Protein AF-A0A561TWU9-F1 (afdb_monomer)

Secondary structure (DSSP, 8-state):
-EEEEEEES-EEEEEEEEETTEEEEEEEEES-S-TT---EEEEEEEEEEEEEEEEEEEESS-EEEE-GGG---PBPTTSSBPSSTT---S---EEE-SEEEEEEEEEEEEEEE--S--B-S--EEEEEES--PPPPPPPP-S-TT--

pLDDT: mean 75.89, std 12.09, range [38.91, 96.06]

Organism: NCBI:txid281105

Foldseek 3Di:
DWDQKDFAAKDWDWDWDDDPNFIKIKIKIFHDLALADRFKIFGGKDFAFPDKDFDKDADDDKDWQQFQQRAFLDAPPVRGGDGSPVVDPTRDTDIHGVDIDTPQMDTDTPDIDRPDDTGTPDIDIDMGTDDDDDDGRDNRPHDPPDD

Mean predicted aligned error: 10.24 Å

Sequence (147 aa):
MGFANGLLNGLCLAQQQQFLGATYTLMITLGDGNPGTWEITTQNTVLDLRTATGVLDMDGLVDLNINGPDVTTITGANGVPVPNPLLSPENRFGIQAGYAKFDQVTATVDDLQVPGLLTTPGLTISVHPGTVSCPPPPAPTGTPGTP

InterPro domains:
  IPR046198 Protein of unknown function DUF6230 [PF19741] (1-134)

Radius of gyration: 17.41 Å; Cα contacts (8 Å, |Δi|>4): 318; chains: 1; bounding box: 41×36×50 Å

Structure (mmCIF, N/CA/C/O backbone):
data_AF-A0A561TWU9-F1
#
_entry.id   AF-A0A561TWU9-F1
#
loop_
_atom_site.group_PDB
_atom_site.id
_atom_site.type_symbol
_atom_site.label_atom_id
_atom_site.lab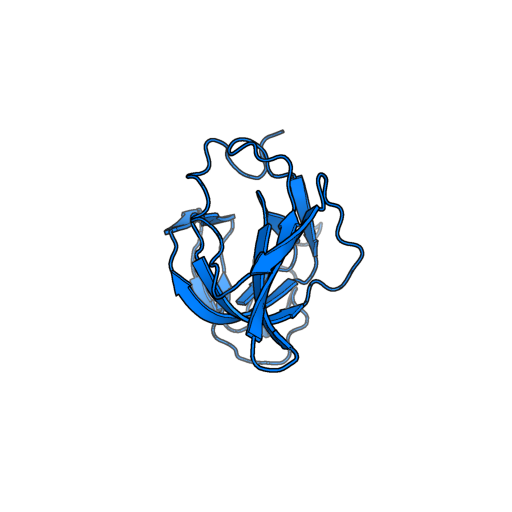el_alt_id
_atom_site.label_comp_id
_atom_site.label_asym_id
_atom_site.label_ent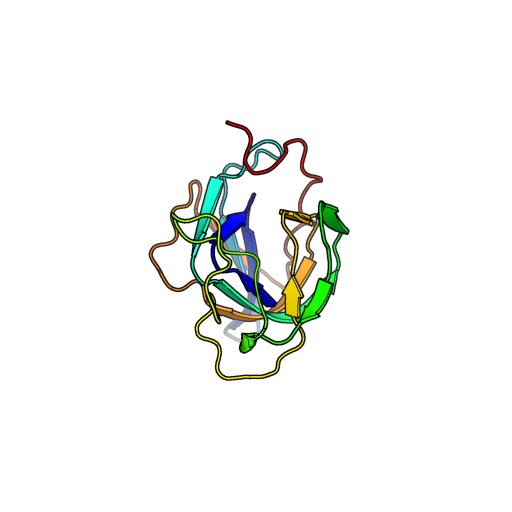ity_id
_atom_site.label_seq_id
_atom_site.pdbx_PDB_ins_code
_atom_site.Cartn_x
_atom_site.Cartn_y
_atom_site.Cartn_z
_atom_site.occupancy
_atom_site.B_iso_or_equiv
_atom_site.auth_seq_id
_atom_site.auth_comp_id
_atom_site.auth_asym_id
_atom_site.auth_atom_id
_atom_site.pdbx_PDB_model_num
ATOM 1 N N . MET A 1 1 ? 1.804 -10.076 -4.798 1.00 62.59 1 MET A N 1
ATOM 2 C CA . MET A 1 1 ? 2.551 -9.188 -5.718 1.00 62.59 1 MET A CA 1
ATOM 3 C C . MET A 1 1 ? 3.934 -8.932 -5.143 1.00 62.59 1 MET A C 1
ATOM 5 O O . MET A 1 1 ? 4.031 -8.778 -3.934 1.00 62.59 1 MET A O 1
ATOM 9 N N . GLY A 1 2 ? 4.985 -8.932 -5.965 1.00 61.25 2 GLY A N 1
ATOM 10 C CA . GLY A 1 2 ? 6.367 -8.744 -5.508 1.00 61.25 2 GLY A CA 1
ATOM 11 C C . GLY A 1 2 ? 7.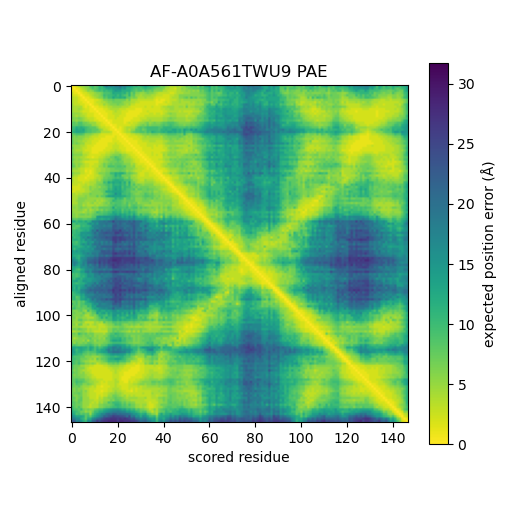079 -7.631 -6.276 1.00 61.25 2 GLY A C 1
ATOM 12 O O . GLY A 1 2 ? 6.869 -7.507 -7.480 1.00 61.25 2 GLY A O 1
ATOM 13 N N . PHE A 1 3 ? 7.914 -6.846 -5.593 1.00 68.94 3 PHE A N 1
ATOM 14 C CA . PHE A 1 3 ? 8.650 -5.711 -6.155 1.00 68.94 3 PHE A CA 1
ATOM 15 C C . PHE A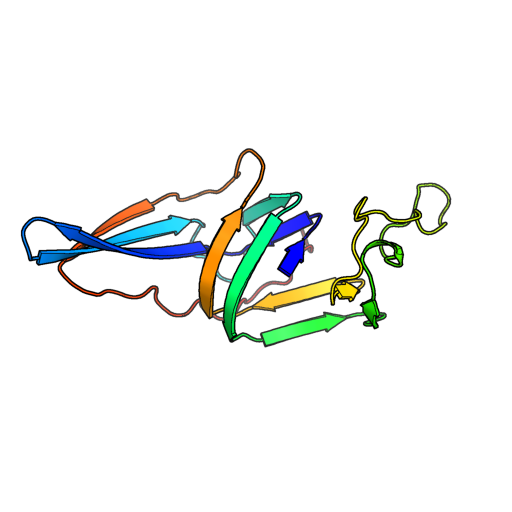 1 3 ? 10.127 -5.778 -5.750 1.00 68.94 3 PHE A C 1
ATOM 17 O O . PHE A 1 3 ? 10.442 -5.838 -4.562 1.00 68.94 3 PHE A O 1
ATOM 24 N N . ALA A 1 4 ? 11.040 -5.747 -6.726 1.00 65.19 4 ALA A N 1
ATOM 25 C CA . ALA A 1 4 ? 12.483 -5.759 -6.459 1.00 65.19 4 ALA A CA 1
ATOM 26 C C . ALA A 1 4 ? 12.958 -4.441 -5.820 1.00 65.19 4 ALA A C 1
ATOM 28 O O . ALA A 1 4 ? 13.666 -4.462 -4.817 1.00 65.19 4 ALA A O 1
ATOM 29 N N . ASN A 1 5 ? 12.502 -3.307 -6.358 1.00 70.06 5 ASN A N 1
ATOM 30 C CA . ASN A 1 5 ? 12.641 -1.974 -5.772 1.00 70.06 5 ASN A CA 1
ATOM 31 C C . ASN A 1 5 ? 11.268 -1.299 -5.809 1.00 70.06 5 ASN A C 1
ATOM 33 O O . ASN A 1 5 ? 10.594 -1.359 -6.837 1.00 70.06 5 ASN A O 1
ATOM 37 N N . GLY A 1 6 ? 10.860 -0.668 -4.713 1.00 72.44 6 GLY A N 1
ATOM 38 C CA . GLY A 1 6 ? 9.577 0.022 -4.620 1.00 72.44 6 GLY A CA 1
ATOM 39 C C . GLY A 1 6 ? 9.720 1.372 -3.938 1.00 72.44 6 GLY A C 1
ATOM 40 O O . GLY A 1 6 ? 10.397 1.482 -2.917 1.00 72.44 6 GLY A O 1
ATOM 41 N N . LEU A 1 7 ? 9.054 2.379 -4.495 1.00 79.19 7 LEU A N 1
ATOM 42 C CA . LEU A 1 7 ? 8.800 3.654 -3.837 1.00 79.19 7 LEU A CA 1
ATOM 43 C C . LEU A 1 7 ? 7.320 3.698 -3.456 1.00 79.19 7 LEU A C 1
ATOM 45 O O . LEU A 1 7 ? 6.469 3.380 -4.285 1.00 79.19 7 LEU A O 1
ATOM 49 N N . LEU A 1 8 ? 7.015 4.083 -2.220 1.00 79.00 8 LEU A N 1
ATOM 50 C CA . LEU A 1 8 ? 5.648 4.283 -1.741 1.00 79.00 8 LEU A CA 1
ATOM 51 C C . LEU A 1 8 ? 5.497 5.732 -1.269 1.00 79.00 8 LEU A C 1
ATOM 53 O O . LEU A 1 8 ? 6.425 6.294 -0.682 1.00 79.00 8 LEU A O 1
ATOM 57 N N . ASN A 1 9 ? 4.324 6.306 -1.523 1.00 84.75 9 ASN A N 1
ATOM 58 C CA . ASN A 1 9 ? 3.878 7.556 -0.921 1.00 84.75 9 ASN A CA 1
ATOM 59 C C . ASN A 1 9 ? 2.811 7.215 0.114 1.00 84.75 9 ASN A C 1
ATOM 61 O O . ASN A 1 9 ? 1.687 6.842 -0.237 1.00 84.75 9 ASN A O 1
ATOM 65 N N . GLY A 1 10 ? 3.201 7.306 1.378 1.00 86.25 10 GLY A N 1
ATOM 66 C CA . GLY A 1 10 ? 2.373 6.918 2.498 1.00 86.25 10 GLY A CA 1
ATOM 67 C C . GLY A 1 10 ? 2.091 5.414 2.605 1.00 86.25 10 GLY A C 1
ATOM 68 O O . GLY A 1 10 ? 2.067 4.647 1.642 1.00 86.25 10 GLY A O 1
ATOM 69 N N . LEU A 1 11 ? 1.833 4.977 3.833 1.00 86.81 11 LEU A N 1
ATOM 70 C CA . LEU A 1 11 ? 1.243 3.673 4.125 1.00 86.81 11 LEU A CA 1
ATOM 71 C C . LEU A 1 11 ? 0.285 3.844 5.296 1.00 86.81 11 LEU A C 1
ATOM 73 O O . LEU A 1 11 ? 0.653 4.446 6.299 1.00 86.81 11 LEU A O 1
ATOM 77 N N . CYS A 1 12 ? -0.914 3.278 5.200 1.00 89.94 12 CYS A N 1
ATOM 78 C CA . CYS A 1 12 ? -1.799 3.119 6.345 1.00 89.94 12 CYS A CA 1
ATOM 79 C C . CYS A 1 12 ? -2.150 1.643 6.509 1.00 89.94 12 CYS A C 1
ATOM 81 O O . CYS A 1 12 ? -2.652 1.006 5.584 1.00 89.94 12 CYS A O 1
ATOM 83 N N . LEU A 1 13 ? -1.902 1.115 7.703 1.00 89.44 13 LEU A N 1
ATOM 84 C CA . LEU A 1 13 ? -2.301 -0.216 8.128 1.00 89.44 13 LEU A CA 1
ATOM 85 C C . LEU A 1 13 ? -3.294 -0.076 9.282 1.00 89.44 13 LEU A C 1
ATOM 87 O O . LEU A 1 13 ? -2.976 0.541 10.295 1.00 89.44 13 LEU A O 1
ATOM 91 N N . ALA A 1 14 ? -4.469 -0.688 9.153 1.00 92.69 14 ALA A N 1
ATOM 92 C CA . ALA A 1 14 ? -5.449 -0.791 10.228 1.00 92.69 14 ALA A CA 1
ATOM 93 C C . ALA A 1 14 ? -5.657 -2.265 10.590 1.00 92.69 14 ALA A C 1
ATOM 95 O O . ALA A 1 14 ? -6.130 -3.050 9.769 1.00 92.69 14 ALA A O 1
ATOM 96 N N . GLN A 1 15 ? -5.322 -2.637 11.824 1.00 91.06 15 GLN A N 1
ATOM 97 C CA . GLN A 1 15 ? -5.495 -3.985 12.352 1.00 91.06 15 GLN A CA 1
ATOM 98 C C . GLN A 1 15 ? -6.473 -3.974 13.522 1.00 91.06 15 GLN A C 1
ATOM 100 O O . GLN A 1 15 ? -6.246 -3.336 14.549 1.00 91.06 15 GLN A O 1
ATOM 105 N N . GLN A 1 16 ? -7.559 -4.725 13.380 1.00 93.06 16 GLN A N 1
ATOM 106 C CA . GLN A 1 16 ? -8.546 -4.890 14.440 1.00 93.06 16 GLN A CA 1
ATOM 107 C C . GLN A 1 16 ? -8.079 -5.953 15.429 1.00 93.06 16 GLN A C 1
ATOM 109 O O . GLN A 1 16 ? -7.640 -7.033 15.032 1.00 93.06 16 GLN A O 1
ATOM 114 N N . GLN A 1 17 ? -8.205 -5.657 16.718 1.00 90.62 17 GLN A N 1
ATOM 115 C CA . GLN A 1 17 ? -7.951 -6.588 17.806 1.00 90.62 17 GLN A CA 1
ATOM 116 C C . GLN A 1 17 ? -9.074 -6.530 18.835 1.00 90.62 17 GLN A C 1
ATOM 118 O O . GLN A 1 17 ? -9.631 -5.471 19.122 1.00 90.62 17 GLN A O 1
ATOM 123 N N . GLN A 1 18 ? -9.404 -7.684 19.406 1.00 92.12 18 GLN A N 1
ATOM 124 C CA . GLN A 1 18 ? -10.390 -7.783 20.470 1.00 92.12 18 GLN A CA 1
ATOM 125 C C . GLN A 1 18 ? -9.676 -7.916 21.813 1.00 92.12 18 GLN A C 1
ATOM 127 O O . GLN A 1 18 ? -8.863 -8.818 22.008 1.00 92.12 18 GLN A O 1
ATOM 132 N N . PHE A 1 19 ? -10.000 -7.031 22.751 1.00 88.25 19 PHE A N 1
ATOM 133 C CA . PHE A 1 19 ? -9.451 -7.041 24.100 1.00 88.25 19 PHE A CA 1
ATOM 134 C C . PHE A 1 19 ? -10.580 -6.875 25.116 1.00 88.25 19 PHE A C 1
ATOM 136 O O . PHE A 1 19 ? -11.363 -5.930 25.036 1.00 88.25 19 PHE A O 1
ATOM 143 N N . LEU A 1 20 ? -10.685 -7.820 26.059 1.00 90.50 20 LEU A N 1
ATOM 144 C CA . LEU A 1 20 ? -11.721 -7.839 27.106 1.00 90.50 20 LEU A CA 1
ATOM 145 C C . LEU A 1 20 ? -13.158 -7.648 26.572 1.00 90.50 20 LEU A C 1
ATOM 147 O O . LEU A 1 20 ? -13.982 -6.980 27.188 1.00 90.50 20 LEU A O 1
ATOM 151 N N . GLY A 1 21 ? -13.462 -8.229 25.408 1.00 92.12 21 GLY A N 1
ATOM 152 C CA . GLY A 1 21 ? -14.788 -8.154 24.782 1.00 92.12 21 GLY A CA 1
ATOM 153 C C . GLY A 1 21 ? -15.066 -6.871 23.990 1.00 92.12 21 GLY A C 1
ATOM 154 O O . GLY A 1 21 ? -16.061 -6.829 23.272 1.00 92.12 21 GLY A O 1
ATOM 155 N N . ALA A 1 22 ? -14.185 -5.870 24.044 1.00 94.25 22 ALA A N 1
ATOM 156 C CA . ALA A 1 22 ? -14.256 -4.674 23.212 1.00 94.25 22 ALA A CA 1
ATOM 157 C C . ALA A 1 22 ? -13.321 -4.788 21.998 1.00 94.25 22 ALA A C 1
ATOM 159 O O . ALA A 1 22 ? -12.218 -5.332 22.088 1.00 94.25 22 ALA A O 1
ATOM 160 N N . THR A 1 23 ? -13.764 -4.272 20.852 1.00 96.06 23 THR A N 1
ATOM 161 C CA . THR A 1 23 ? -12.939 -4.175 19.642 1.00 96.06 23 THR A CA 1
ATOM 162 C C . THR A 1 23 ? -12.153 -2.872 19.661 1.00 96.06 23 THR A C 1
ATOM 164 O O . THR A 1 23 ? -12.711 -1.814 19.951 1.00 96.06 23 THR A O 1
ATOM 167 N N . TYR A 1 24 ? -10.877 -2.949 19.308 1.00 94.69 24 TYR A N 1
ATOM 168 C CA . TYR A 1 24 ? -9.992 -1.815 19.086 1.00 94.69 24 TYR A CA 1
ATOM 169 C C . TYR A 1 24 ? -9.322 -1.957 17.727 1.00 94.69 24 TYR A C 1
ATOM 171 O O . TYR A 1 24 ? -9.097 -3.063 17.244 1.00 94.69 24 TYR A O 1
ATOM 179 N N . THR A 1 25 ? -8.962 -0.834 17.126 1.00 95.75 25 THR A N 1
ATOM 180 C CA . THR A 1 25 ? -8.175 -0.796 15.899 1.00 95.75 25 THR A CA 1
ATOM 181 C C . THR A 1 25 ? -6.815 -0.188 16.208 1.00 95.75 25 THR A C 1
ATOM 183 O O . THR A 1 25 ? -6.731 0.968 16.620 1.00 95.75 25 THR A O 1
ATOM 186 N N . LEU A 1 26 ? -5.754 -0.962 15.995 1.00 93.25 26 LEU A N 1
ATOM 187 C CA . LEU A 1 26 ? -4.390 -0.459 15.907 1.00 93.25 26 LEU A CA 1
ATOM 188 C C . LEU A 1 26 ? -4.191 0.109 14.504 1.00 93.25 26 LEU A C 1
ATOM 190 O O . LEU A 1 26 ? -4.324 -0.618 13.521 1.00 93.25 26 LEU A O 1
ATOM 194 N N . MET A 1 27 ? -3.875 1.393 14.411 1.00 93.31 27 MET A N 1
ATOM 195 C CA . MET A 1 27 ? -3.600 2.059 13.148 1.00 93.31 27 MET A CA 1
ATOM 196 C C . MET A 1 27 ? -2.149 2.529 13.113 1.00 93.31 27 MET A C 1
ATOM 198 O O . MET A 1 27 ? -1.707 3.293 13.975 1.00 93.31 27 MET A O 1
ATOM 202 N N . ILE A 1 28 ? -1.418 2.060 12.107 1.00 90.38 28 ILE A N 1
ATOM 203 C CA . ILE A 1 28 ? -0.040 2.444 11.816 1.00 90.38 28 ILE A CA 1
ATOM 204 C C . ILE A 1 28 ? -0.064 3.265 10.535 1.00 90.38 28 ILE A C 1
ATOM 206 O O . ILE A 1 28 ? -0.613 2.828 9.527 1.00 90.38 28 ILE A O 1
ATOM 210 N N . THR A 1 29 ? 0.537 4.445 10.578 1.00 91.44 29 THR A N 1
ATOM 211 C CA . THR A 1 29 ? 0.689 5.315 9.411 1.00 91.44 29 THR A CA 1
ATOM 212 C C . THR A 1 29 ? 2.151 5.673 9.219 1.00 91.44 29 THR A C 1
ATOM 214 O O . THR A 1 29 ? 2.868 5.902 10.193 1.00 91.44 29 THR A O 1
ATOM 217 N N . LEU A 1 30 ? 2.586 5.672 7.967 1.00 89.25 30 LE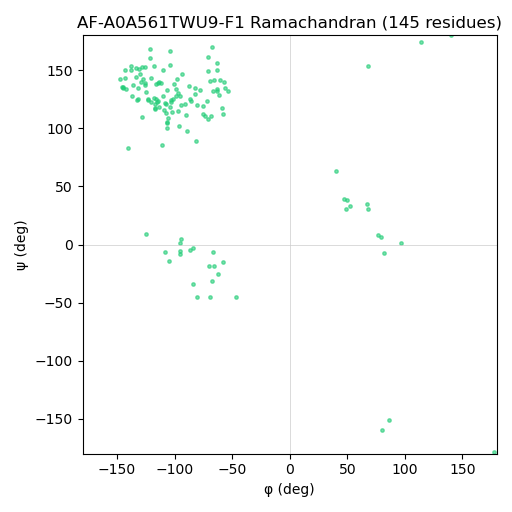U A N 1
ATOM 218 C CA . LEU A 1 30 ? 3.919 6.046 7.516 1.00 89.25 30 LEU A CA 1
ATOM 219 C C . LEU A 1 30 ? 3.787 7.120 6.439 1.00 89.25 30 LEU A C 1
ATOM 221 O O . LEU A 1 30 ? 2.790 7.117 5.715 1.00 89.25 30 LEU A O 1
ATOM 225 N N . GLY A 1 31 ? 4.805 7.966 6.302 1.00 87.38 31 GLY A N 1
ATOM 226 C CA . GLY A 1 31 ? 4.889 8.981 5.254 1.00 87.38 31 GLY A CA 1
ATOM 227 C C . GLY A 1 31 ? 4.842 10.413 5.778 1.00 87.38 31 GLY A C 1
ATOM 228 O O . GLY A 1 31 ? 4.674 10.661 6.973 1.00 87.38 31 GLY A O 1
ATOM 229 N N . ASP A 1 32 ? 5.029 11.370 4.874 1.00 87.56 32 ASP A N 1
ATOM 230 C CA . ASP A 1 32 ? 5.041 12.810 5.178 1.00 87.56 32 ASP A CA 1
ATOM 231 C C . ASP A 1 32 ? 3.674 13.497 4.953 1.00 87.56 32 ASP A C 1
ATOM 233 O O . ASP A 1 32 ? 3.499 14.668 5.299 1.00 87.56 32 ASP A O 1
ATOM 237 N N . GLY A 1 33 ? 2.695 12.764 4.408 1.00 86.19 33 GLY A N 1
ATOM 238 C CA . GLY A 1 33 ? 1.348 13.252 4.106 1.00 86.19 33 GLY A CA 1
ATOM 239 C C . GLY A 1 33 ? 1.256 14.134 2.855 1.00 86.19 33 GLY A C 1
ATOM 240 O O . GLY A 1 33 ? 0.200 14.722 2.610 1.00 86.19 33 GLY A O 1
ATOM 241 N N . ASN A 1 34 ? 2.327 14.247 2.068 1.00 86.94 34 ASN A N 1
ATOM 242 C CA . ASN A 1 34 ? 2.362 15.037 0.847 1.00 86.94 34 ASN A CA 1
ATOM 243 C C . ASN A 1 34 ? 2.120 14.139 -0.388 1.00 86.94 34 ASN A C 1
ATOM 245 O O . ASN A 1 34 ? 2.964 13.322 -0.737 1.00 86.94 34 ASN A O 1
ATOM 249 N N . PRO A 1 35 ? 1.016 14.310 -1.141 1.00 84.75 35 PRO A N 1
ATOM 250 C CA . PRO A 1 35 ? 0.724 13.479 -2.318 1.00 84.75 35 PRO A CA 1
ATOM 251 C C . PRO A 1 35 ? 1.705 13.677 -3.494 1.00 84.75 35 PRO A C 1
ATOM 253 O O . PRO A 1 35 ? 1.607 12.978 -4.504 1.00 84.75 35 PRO A O 1
ATOM 256 N N . GLY A 1 36 ? 2.623 14.646 -3.401 1.00 84.75 36 GLY A N 1
ATOM 257 C CA . GLY A 1 36 ? 3.634 14.934 -4.419 1.00 84.75 36 GLY A CA 1
ATOM 258 C C . GLY A 1 36 ? 4.997 14.274 -4.189 1.00 84.75 36 GLY A C 1
ATOM 259 O O . GLY A 1 36 ? 5.851 14.370 -5.068 1.00 84.75 36 GLY A O 1
ATOM 260 N N . THR A 1 37 ? 5.228 13.638 -3.039 1.00 84.75 37 THR A N 1
ATOM 261 C CA . THR A 1 37 ? 6.507 12.998 -2.680 1.00 84.75 37 THR A CA 1
ATOM 262 C C . THR A 1 37 ? 6.430 11.474 -2.806 1.00 84.75 37 THR A C 1
ATOM 264 O O . THR A 1 37 ? 5.367 10.910 -3.038 1.00 84.75 37 THR A O 1
ATOM 267 N N . TRP A 1 38 ? 7.584 10.807 -2.782 1.00 83.00 38 TRP A N 1
ATOM 268 C CA . TRP A 1 38 ? 7.708 9.346 -2.823 1.00 83.00 38 TRP A CA 1
ATOM 269 C C . TRP A 1 38 ? 8.828 8.946 -1.865 1.00 83.00 38 TRP A C 1
ATOM 271 O O . TRP A 1 38 ? 9.995 8.835 -2.236 1.00 83.00 38 TRP A O 1
ATOM 281 N N . GLU A 1 39 ? 8.472 8.853 -0.595 1.00 82.56 39 GLU A N 1
ATOM 282 C CA . GLU A 1 39 ? 9.377 8.989 0.542 1.00 82.56 39 GLU A CA 1
ATOM 283 C C . GLU A 1 39 ? 9.723 7.665 1.225 1.00 82.56 39 GLU A C 1
ATOM 285 O O . GLU A 1 39 ? 10.684 7.598 1.994 1.00 82.56 39 GLU A O 1
ATOM 290 N N . ILE A 1 40 ? 8.975 6.601 0.937 1.00 78.19 40 ILE A N 1
ATOM 291 C CA . ILE A 1 40 ? 9.209 5.279 1.509 1.00 78.19 40 ILE A CA 1
ATOM 292 C C . ILE A 1 40 ? 9.907 4.421 0.462 1.00 78.19 40 ILE A C 1
ATOM 294 O O . ILE A 1 40 ? 9.328 4.071 -0.564 1.00 78.19 40 ILE A O 1
ATOM 298 N N . THR A 1 41 ? 11.157 4.053 0.732 1.00 79.19 41 THR A N 1
ATOM 299 C CA . THR A 1 41 ? 11.918 3.153 -0.144 1.00 79.19 41 THR A CA 1
ATOM 300 C C . THR A 1 41 ? 11.879 1.734 0.401 1.00 79.19 41 THR A C 1
ATOM 302 O O . THR A 1 41 ? 12.107 1.500 1.589 1.00 79.19 41 THR A O 1
ATOM 305 N N . THR A 1 42 ? 11.616 0.779 -0.483 1.00 70.62 42 THR A N 1
ATOM 306 C CA . THR A 1 42 ? 11.532 -0.643 -0.163 1.00 70.62 42 THR A CA 1
ATOM 307 C C . THR A 1 42 ? 12.323 -1.469 -1.172 1.00 70.62 42 THR A C 1
ATOM 309 O O . THR A 1 42 ? 12.494 -1.076 -2.329 1.00 70.62 42 THR A O 1
ATOM 312 N N . GLN A 1 43 ? 12.818 -2.622 -0.731 1.00 71.06 43 GLN A N 1
ATOM 313 C CA . GLN A 1 43 ? 13.501 -3.597 -1.578 1.00 71.06 43 GLN A CA 1
ATOM 314 C C . GLN A 1 43 ? 12.900 -4.978 -1.332 1.00 71.06 43 GLN A C 1
ATOM 316 O O . GLN A 1 43 ? 12.472 -5.269 -0.216 1.00 71.06 43 GLN A O 1
ATOM 321 N N . ASN A 1 44 ? 12.849 -5.812 -2.374 1.00 65.00 44 ASN A N 1
ATOM 322 C CA . ASN A 1 44 ? 12.355 -7.194 -2.324 1.00 65.00 44 ASN A CA 1
ATOM 323 C C . ASN A 1 44 ? 11.015 -7.351 -1.579 1.00 65.00 44 ASN A C 1
ATOM 325 O O . ASN A 1 44 ? 10.821 -8.289 -0.809 1.00 65.00 44 ASN A O 1
ATOM 329 N N . THR A 1 45 ? 10.095 -6.406 -1.768 1.00 63.56 45 THR A N 1
ATOM 330 C CA . THR A 1 45 ? 8.825 -6.374 -1.037 1.00 63.56 45 THR A CA 1
ATOM 331 C C . THR A 1 45 ? 7.851 -7.375 -1.616 1.00 63.56 45 THR A C 1
ATOM 333 O O . THR A 1 45 ? 7.646 -7.411 -2.829 1.00 63.56 45 THR A O 1
ATOM 336 N N . VAL A 1 46 ? 7.219 -8.153 -0.742 1.00 67.56 46 V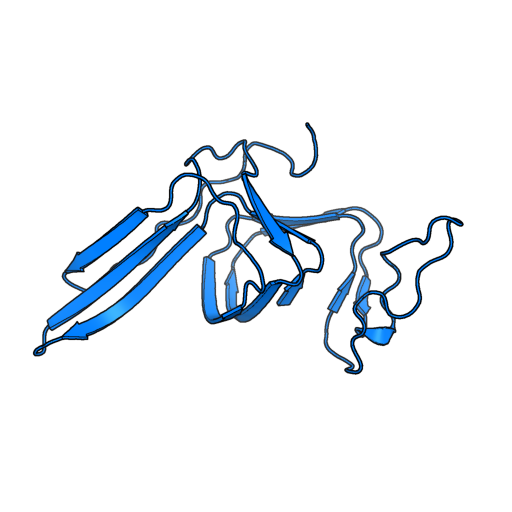AL A N 1
ATOM 337 C CA . VAL A 1 46 ? 6.174 -9.106 -1.108 1.00 67.56 46 VAL A CA 1
ATOM 338 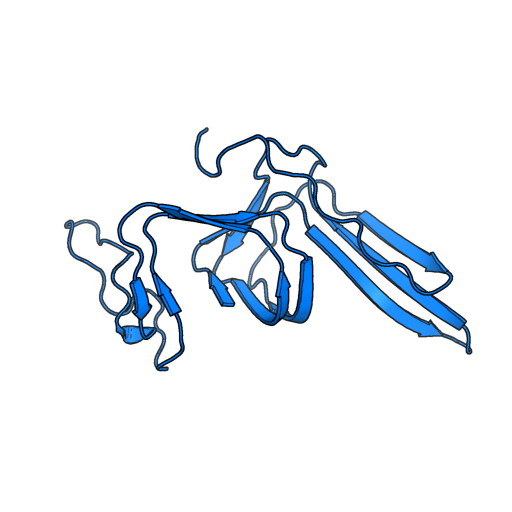C C . VAL A 1 46 ? 4.899 -8.743 -0.361 1.00 67.56 46 VAL A C 1
ATOM 340 O O . VAL A 1 46 ? 4.863 -8.674 0.865 1.00 67.56 46 VAL A O 1
ATOM 343 N N . LEU A 1 47 ? 3.844 -8.507 -1.131 1.00 65.50 47 LEU A N 1
ATOM 344 C CA . LEU A 1 47 ? 2.488 -8.286 -0.653 1.00 65.50 47 LEU A CA 1
ATOM 345 C C . LEU A 1 47 ? 1.648 -9.519 -0.979 1.00 65.50 47 LEU A C 1
ATOM 347 O O . LEU A 1 47 ? 1.392 -9.782 -2.161 1.00 65.50 47 LEU A O 1
ATOM 351 N N . ASP A 1 48 ? 1.206 -10.259 0.032 1.00 70.75 48 ASP A N 1
ATOM 352 C CA . ASP A 1 48 ? 0.231 -11.332 -0.142 1.00 70.75 48 ASP A CA 1
ATOM 353 C C . ASP A 1 48 ? -1.183 -10.762 0.006 1.00 70.75 48 ASP A C 1
ATOM 355 O O . ASP A 1 48 ? -1.672 -10.479 1.102 1.00 70.75 48 ASP A O 1
ATOM 359 N N . LEU A 1 49 ? -1.803 -10.477 -1.138 1.00 66.88 49 LEU A N 1
ATOM 360 C CA . LEU A 1 49 ? -3.051 -9.728 -1.228 1.00 66.88 49 LEU A CA 1
ATOM 361 C C . LEU A 1 49 ? -4.219 -10.695 -1.393 1.00 66.88 49 LEU A C 1
ATOM 363 O O . LEU A 1 49 ? -4.250 -11.468 -2.349 1.00 66.88 49 LEU A O 1
ATOM 367 N N . ARG A 1 50 ? -5.237 -10.564 -0.542 1.00 77.44 50 ARG A N 1
ATOM 368 C CA . ARG A 1 50 ? -6.529 -11.226 -0.740 1.00 77.44 50 ARG A CA 1
ATOM 369 C C . ARG A 1 50 ? -7.397 -10.462 -1.733 1.00 77.44 50 ARG A C 1
ATOM 371 O O . ARG A 1 50 ? -8.016 -11.050 -2.614 1.00 77.44 50 ARG A O 1
ATOM 378 N N . THR A 1 51 ? -7.460 -9.144 -1.572 1.00 80.56 51 THR A N 1
ATOM 379 C CA . THR A 1 51 ? -8.154 -8.228 -2.483 1.00 80.56 51 THR A CA 1
ATOM 380 C C . THR A 1 51 ? -7.355 -6.941 -2.597 1.00 80.56 51 THR A C 1
ATOM 382 O O . THR A 1 51 ? -6.776 -6.475 -1.619 1.00 80.56 51 THR A O 1
ATOM 385 N N . ALA A 1 52 ? -7.325 -6.348 -3.785 1.00 78.44 52 ALA A N 1
ATOM 386 C CA . ALA A 1 52 ? -6.744 -5.033 -4.002 1.00 78.44 52 ALA A CA 1
ATOM 387 C C . ALA A 1 52 ? -7.552 -4.294 -5.064 1.00 78.44 52 ALA A C 1
ATOM 389 O O . ALA A 1 52 ? -7.931 -4.872 -6.080 1.00 78.44 52 ALA A O 1
ATOM 390 N N . THR A 1 53 ? -7.843 -3.026 -4.806 1.00 81.31 53 THR A N 1
ATOM 391 C CA . THR A 1 53 ? -8.445 -2.092 -5.760 1.00 81.31 53 THR A CA 1
ATOM 392 C C . THR A 1 53 ? -7.549 -0.869 -5.837 1.00 81.31 53 THR A C 1
ATOM 394 O O . THR A 1 53 ? -7.069 -0.399 -4.810 1.00 81.31 53 THR A O 1
ATOM 397 N N . GLY A 1 54 ? -7.313 -0.369 -7.040 1.00 79.62 54 GLY A N 1
ATOM 398 C CA . GLY A 1 54 ? -6.489 0.808 -7.285 1.00 79.62 54 GLY A CA 1
ATOM 399 C C . GLY A 1 54 ? -6.378 1.067 -8.779 1.00 79.62 54 GLY A C 1
ATOM 400 O O . GLY A 1 54 ? -6.957 0.330 -9.585 1.00 79.62 54 GLY A O 1
ATOM 401 N N . VAL A 1 55 ? -5.621 2.096 -9.139 1.00 79.06 55 VAL A N 1
ATOM 402 C CA . VAL A 1 55 ? -5.298 2.419 -10.528 1.00 79.06 55 VAL A CA 1
ATOM 403 C C . VAL A 1 55 ? -3.874 1.962 -10.801 1.00 79.06 55 VAL A C 1
ATOM 405 O O . VAL A 1 55 ? -2.947 2.305 -10.069 1.00 79.06 55 VAL A O 1
ATOM 408 N N . LEU A 1 56 ? -3.714 1.132 -11.829 1.00 74.94 56 LEU A N 1
ATOM 409 C CA . LEU A 1 56 ? -2.416 0.646 -12.275 1.00 74.94 56 LEU A CA 1
ATOM 410 C C . LEU A 1 56 ? -2.051 1.346 -13.584 1.00 74.94 56 LEU A C 1
ATOM 412 O O . LEU A 1 56 ? -2.527 0.959 -14.651 1.00 74.94 56 LEU A O 1
ATOM 416 N N . ASP A 1 57 ? -1.195 2.357 -13.477 1.00 72.44 57 ASP A N 1
ATOM 417 C CA . ASP A 1 57 ? -0.556 3.019 -14.609 1.00 72.44 57 ASP A CA 1
ATOM 418 C C . ASP A 1 57 ? 0.716 2.242 -14.966 1.00 72.44 57 ASP A C 1
ATOM 420 O O . ASP A 1 57 ? 1.584 2.015 -14.122 1.00 72.44 57 ASP A O 1
ATOM 424 N N . MET A 1 58 ? 0.852 1.824 -16.220 1.00 66.81 58 MET A N 1
ATOM 425 C CA . MET A 1 58 ? 2.052 1.139 -16.704 1.00 66.81 58 MET A CA 1
ATOM 426 C C . MET A 1 58 ? 2.541 1.820 -17.973 1.00 66.81 58 MET A C 1
ATOM 428 O O . MET A 1 58 ? 1.730 2.201 -18.816 1.00 66.81 58 MET A O 1
ATOM 432 N N . ASP A 1 59 ? 3.858 1.956 -18.103 1.00 64.19 59 ASP A N 1
ATOM 433 C CA . ASP A 1 59 ? 4.498 2.542 -19.279 1.00 64.19 59 ASP A CA 1
ATOM 434 C C . ASP A 1 59 ? 5.644 1.650 -19.790 1.00 64.19 59 ASP A C 1
ATOM 436 O O . ASP A 1 59 ? 6.282 0.900 -19.039 1.00 64.19 59 ASP A O 1
ATOM 440 N N . GLY A 1 60 ? 5.889 1.730 -21.098 1.00 59.91 60 GLY A N 1
ATOM 441 C CA . GLY A 1 60 ? 6.840 0.906 -21.836 1.00 59.91 60 GLY A CA 1
ATOM 442 C C . GLY A 1 60 ? 6.262 -0.426 -22.328 1.00 59.91 60 GLY A C 1
ATOM 443 O O . GLY A 1 60 ? 5.076 -0.546 -22.635 1.00 59.91 60 GLY A O 1
ATOM 444 N N . LEU A 1 61 ? 7.133 -1.434 -22.455 1.00 57.97 61 LEU A N 1
ATOM 445 C CA . LEU A 1 61 ? 6.718 -2.798 -22.781 1.00 57.97 61 LEU A CA 1
ATOM 446 C C . LEU A 1 61 ? 6.091 -3.425 -21.534 1.00 57.97 61 LEU A C 1
ATOM 448 O O . LEU A 1 61 ? 6.785 -3.637 -20.538 1.00 57.97 61 LEU A O 1
ATOM 452 N N . VAL A 1 62 ? 4.784 -3.674 -21.600 1.00 60.56 62 VAL A N 1
ATOM 453 C CA . VAL A 1 62 ? 4.013 -4.299 -20.526 1.00 60.56 62 VAL A CA 1
ATOM 454 C C . VAL A 1 62 ? 3.681 -5.722 -20.935 1.00 60.56 62 VAL A C 1
ATOM 456 O O . VAL A 1 62 ? 2.782 -5.947 -21.746 1.00 60.56 62 VAL A O 1
ATOM 459 N N . ASP A 1 63 ? 4.382 -6.676 -20.338 1.00 61.34 63 ASP A N 1
ATOM 460 C CA . ASP A 1 63 ? 4.098 -8.091 -20.512 1.00 61.34 63 ASP A CA 1
ATOM 461 C C . ASP A 1 63 ? 3.385 -8.618 -19.262 1.00 61.34 63 ASP A C 1
ATOM 463 O O . ASP A 1 63 ? 3.901 -8.588 -18.141 1.00 61.34 63 ASP A O 1
ATOM 467 N N . LEU A 1 64 ? 2.156 -9.093 -19.455 1.00 61.53 64 LEU A N 1
ATOM 468 C CA . LEU A 1 64 ? 1.373 -9.759 -18.419 1.00 61.53 64 LEU A CA 1
ATOM 469 C C . LEU A 1 64 ? 1.583 -11.269 -18.527 1.00 61.53 64 LEU A C 1
ATOM 471 O O . LEU A 1 64 ? 1.686 -11.800 -19.630 1.00 61.53 64 LEU A O 1
ATOM 475 N N . ASN A 1 65 ? 1.566 -11.962 -17.387 1.00 61.06 65 ASN A N 1
ATOM 476 C CA . ASN A 1 65 ? 1.753 -13.413 -17.302 1.00 61.06 65 ASN A CA 1
ATOM 477 C C . ASN A 1 65 ? 3.170 -13.886 -17.685 1.00 61.06 65 ASN A C 1
ATOM 479 O O . ASN A 1 65 ? 3.346 -14.968 -18.243 1.00 61.06 65 ASN A O 1
ATOM 483 N N . ILE A 1 66 ? 4.186 -13.085 -17.358 1.00 62.84 66 ILE A N 1
ATOM 484 C CA . ILE A 1 66 ? 5.585 -13.519 -17.424 1.00 62.84 66 ILE A CA 1
ATOM 485 C C . ILE A 1 66 ? 5.914 -14.299 -16.153 1.00 62.84 66 ILE A C 1
ATOM 487 O O . ILE A 1 66 ? 5.643 -13.829 -15.045 1.00 62.84 66 ILE A O 1
ATOM 491 N N . ASN A 1 67 ? 6.488 -15.493 -16.305 1.00 68.06 67 ASN A N 1
ATOM 492 C CA . ASN A 1 67 ? 6.951 -16.277 -15.165 1.00 68.06 67 ASN A CA 1
ATOM 493 C C . ASN A 1 67 ? 8.196 -15.628 -14.551 1.00 68.06 67 ASN A C 1
ATOM 495 O O . ASN A 1 67 ? 9.011 -15.051 -15.264 1.00 68.06 67 ASN A O 1
ATOM 499 N N . GLY A 1 68 ? 8.394 -15.785 -13.239 1.00 65.06 68 GLY A N 1
ATOM 500 C CA . GLY A 1 68 ? 9.566 -15.256 -12.527 1.00 65.06 68 GLY A CA 1
ATOM 501 C C . GLY A 1 68 ? 10.923 -15.531 -13.207 1.00 65.06 68 GLY A C 1
ATOM 502 O O . GLY A 1 68 ? 11.704 -14.589 -13.345 1.00 65.06 68 GLY A O 1
ATOM 503 N N . PRO A 1 69 ? 11.194 -16.762 -13.692 1.00 68.69 69 PRO A N 1
ATOM 504 C CA . PRO A 1 69 ? 12.415 -17.082 -14.437 1.00 68.69 69 PRO A CA 1
ATOM 505 C C . PRO A 1 69 ? 12.597 -16.326 -15.762 1.00 68.69 69 PRO A C 1
ATOM 507 O O . PRO A 1 69 ? 13.732 -16.142 -16.201 1.00 68.69 69 PRO A O 1
ATOM 510 N N . ASP A 1 70 ? 11.498 -15.890 -16.380 1.00 68.62 70 ASP A N 1
ATOM 511 C CA . ASP A 1 70 ? 11.449 -15.321 -17.732 1.00 68.62 70 ASP A CA 1
ATOM 512 C C . ASP A 1 70 ? 11.512 -13.780 -17.725 1.00 68.62 70 ASP A C 1
ATOM 514 O O . ASP A 1 70 ? 11.463 -13.145 -18.779 1.00 68.62 70 ASP A O 1
ATOM 518 N N . VAL A 1 71 ? 11.627 -13.163 -16.543 1.00 70.12 71 VAL A N 1
ATOM 519 C CA . VAL A 1 71 ? 11.688 -11.704 -16.398 1.00 70.12 71 VAL A CA 1
ATOM 520 C C . VAL A 1 71 ? 12.978 -11.148 -17.007 1.00 70.12 71 VAL A C 1
ATOM 522 O O . VAL A 1 71 ? 14.070 -11.628 -16.713 1.00 70.12 71 VAL A O 1
ATOM 525 N N . THR A 1 72 ? 12.863 -10.091 -17.817 1.00 69.50 72 THR A N 1
ATOM 526 C CA . THR A 1 72 ? 13.995 -9.478 -18.550 1.00 69.50 72 THR A CA 1
ATOM 527 C C . THR A 1 72 ? 14.186 -7.977 -18.300 1.00 69.50 72 THR A C 1
ATOM 529 O O . THR A 1 72 ? 15.003 -7.339 -18.959 1.00 69.50 72 THR A O 1
ATOM 532 N N . THR A 1 73 ? 13.477 -7.391 -17.331 1.00 64.75 73 THR A N 1
ATOM 533 C CA . THR A 1 73 ? 13.487 -5.935 -17.061 1.00 64.75 73 THR A CA 1
ATOM 534 C C . THR A 1 73 ? 14.772 -5.380 -16.468 1.00 64.75 73 THR A C 1
ATOM 536 O O . THR A 1 73 ? 14.977 -4.168 -16.518 1.00 64.75 73 THR A O 1
ATOM 539 N N . ILE A 1 74 ? 15.636 -6.217 -15.890 1.00 65.12 74 ILE A N 1
ATOM 540 C CA . ILE A 1 74 ? 16.939 -5.761 -15.404 1.00 65.12 74 ILE A CA 1
ATOM 541 C C . ILE A 1 74 ? 17.970 -5.994 -16.493 1.00 65.12 74 ILE A C 1
ATOM 543 O O . ILE A 1 74 ? 18.231 -7.129 -16.885 1.00 65.12 74 ILE A O 1
ATOM 547 N N . THR A 1 75 ? 18.602 -4.915 -16.930 1.00 72.31 75 THR A N 1
ATOM 548 C CA . THR A 1 75 ? 19.695 -4.958 -17.895 1.00 72.31 75 THR A CA 1
ATOM 549 C C . THR A 1 75 ? 21.029 -4.904 -17.158 1.00 72.31 75 THR A C 1
ATOM 551 O O . THR A 1 75 ? 21.243 -4.050 -16.297 1.00 72.31 75 THR A O 1
ATOM 554 N N . GLY A 1 76 ? 21.942 -5.819 -17.481 1.00 67.00 76 GLY A N 1
ATOM 555 C CA . GLY A 1 76 ? 23.302 -5.808 -16.957 1.00 67.00 76 GLY A CA 1
ATOM 556 C C . GLY A 1 76 ? 24.101 -4.610 -17.475 1.00 67.00 76 GLY A C 1
ATOM 557 O O . GLY A 1 76 ? 23.705 -3.928 -18.421 1.00 67.00 76 GLY A O 1
ATOM 558 N N . ALA A 1 77 ? 25.285 -4.379 -16.902 1.00 74.94 77 ALA A N 1
ATOM 559 C CA . ALA A 1 77 ? 26.173 -3.272 -17.290 1.00 74.94 77 ALA A CA 1
ATOM 560 C C . ALA A 1 77 ? 26.588 -3.280 -18.781 1.00 74.94 77 ALA A C 1
ATOM 562 O O . ALA A 1 77 ? 27.085 -2.286 -19.300 1.00 74.94 77 ALA A O 1
ATOM 563 N N . ASN A 1 78 ? 26.386 -4.402 -19.469 1.00 81.50 78 ASN A N 1
ATOM 564 C CA . ASN A 1 78 ? 26.656 -4.620 -20.887 1.00 81.50 78 ASN A CA 1
ATOM 565 C C . ASN A 1 78 ? 25.436 -4.394 -21.802 1.00 81.50 78 ASN A C 1
ATOM 567 O O . ASN A 1 78 ? 25.528 -4.676 -22.994 1.00 81.50 78 ASN A O 1
ATOM 571 N N . GLY A 1 79 ? 24.296 -3.934 -21.278 1.00 75.88 79 GLY A N 1
ATOM 572 C CA . GLY A 1 79 ? 23.090 -3.720 -22.083 1.00 75.88 79 GLY A CA 1
ATOM 573 C C . GLY A 1 79 ? 22.294 -4.997 -22.393 1.00 75.88 79 GLY A C 1
ATOM 574 O O . GLY A 1 79 ? 21.329 -4.936 -23.149 1.00 75.88 79 GLY A O 1
ATOM 575 N N . VAL A 1 80 ? 22.667 -6.144 -21.816 1.00 80.88 80 VAL A N 1
ATOM 576 C CA . VAL A 1 80 ? 21.983 -7.433 -22.018 1.00 80.88 80 VAL A CA 1
ATOM 577 C C . VAL A 1 80 ? 21.059 -7.722 -20.829 1.00 80.88 80 VAL A C 1
ATOM 579 O O . VAL A 1 80 ? 21.490 -7.505 -19.692 1.00 80.88 80 VAL A O 1
ATOM 582 N N . PRO A 1 81 ? 19.825 -8.224 -21.038 1.00 76.62 81 PRO A N 1
ATOM 583 C CA . PRO A 1 81 ? 18.961 -8.654 -19.942 1.00 76.62 81 PRO A CA 1
ATOM 584 C C . PRO A 1 81 ? 19.658 -9.661 -19.022 1.00 76.62 81 PRO A C 1
ATOM 586 O O . PRO A 1 81 ? 20.264 -10.631 -19.484 1.00 76.62 81 PRO A O 1
ATOM 589 N N . VAL A 1 82 ? 19.578 -9.427 -17.715 1.00 77.12 82 VAL A N 1
ATOM 590 C CA . VAL A 1 82 ? 20.061 -10.351 -16.689 1.00 77.12 82 VAL A CA 1
ATOM 591 C C . VAL A 1 82 ? 19.105 -11.544 -16.646 1.00 77.12 82 VAL A C 1
ATOM 593 O O . VAL A 1 82 ? 17.913 -11.330 -16.440 1.00 77.12 82 VAL A O 1
ATOM 596 N N . PRO A 1 83 ? 19.580 -12.791 -16.823 1.00 76.88 83 PRO A N 1
ATOM 597 C CA . PRO A 1 83 ? 18.724 -13.967 -16.700 1.00 76.88 83 PRO A CA 1
ATOM 598 C C . PRO A 1 83 ? 18.171 -14.110 -15.280 1.00 76.88 83 PRO A C 1
ATOM 600 O O . PRO A 1 83 ? 18.941 -14.019 -14.324 1.00 76.88 83 PRO A O 1
ATOM 603 N N . ASN A 1 84 ? 16.866 -14.378 -15.154 1.00 69.00 84 ASN A N 1
ATOM 604 C CA . ASN A 1 84 ? 16.155 -14.548 -13.881 1.00 69.00 84 ASN A CA 1
ATOM 605 C C . ASN A 1 84 ? 16.600 -13.535 -12.802 1.00 69.00 84 ASN A C 1
ATOM 607 O O . ASN A 1 84 ? 17.151 -13.918 -11.764 1.00 69.00 84 ASN A O 1
ATOM 611 N N . PRO A 1 85 ? 16.380 -12.230 -13.030 1.00 66.44 85 PRO A N 1
ATOM 612 C CA . PRO A 1 85 ? 16.881 -11.186 -12.143 1.00 66.44 85 PRO A CA 1
ATOM 613 C C . PRO A 1 85 ? 16.226 -11.224 -10.757 1.00 66.44 85 PRO A C 1
ATOM 615 O O . PRO A 1 85 ? 16.762 -10.668 -9.804 1.00 66.44 85 PRO A O 1
ATOM 618 N N . LEU A 1 86 ? 15.077 -11.893 -10.639 1.00 65.81 86 LEU A N 1
ATOM 619 C CA . LEU A 1 86 ? 14.353 -12.089 -9.387 1.00 65.81 86 LEU A CA 1
ATOM 620 C C . LEU A 1 86 ? 14.827 -13.323 -8.609 1.00 65.81 86 LEU A C 1
ATOM 622 O O . LEU A 1 86 ? 14.325 -13.567 -7.513 1.00 65.81 86 LEU A O 1
ATOM 626 N N . LEU A 1 87 ? 15.740 -14.124 -9.179 1.00 67.50 87 LEU A N 1
ATOM 627 C CA . LEU A 1 87 ? 16.167 -15.424 -8.649 1.00 67.50 87 LEU A CA 1
ATOM 628 C C . LEU A 1 87 ? 14.979 -16.329 -8.279 1.00 67.50 87 LEU A C 1
ATOM 630 O O . LEU A 1 87 ? 15.060 -17.136 -7.353 1.00 67.50 87 LEU A O 1
ATOM 634 N N . SER A 1 88 ? 13.858 -16.189 -8.989 1.00 65.00 88 SER A N 1
ATOM 635 C CA . SER A 1 88 ? 12.631 -16.911 -8.683 1.00 65.00 88 SER A CA 1
ATOM 636 C C . SER A 1 88 ? 12.663 -18.276 -9.368 1.00 65.00 88 SER A C 1
ATOM 638 O O . SER A 1 88 ? 12.827 -18.325 -10.587 1.00 65.00 88 SER A O 1
ATOM 640 N N . PRO A 1 89 ? 12.527 -19.392 -8.632 1.00 68.62 89 PRO A N 1
ATOM 641 C CA . PRO A 1 89 ? 12.444 -20.719 -9.234 1.00 68.62 89 PRO A CA 1
ATOM 642 C C . PRO A 1 89 ? 11.017 -21.082 -9.682 1.00 68.62 89 PRO A C 1
ATOM 644 O O . PRO A 1 89 ? 10.811 -22.162 -10.231 1.00 68.62 89 PRO A O 1
ATOM 647 N N . GLU A 1 90 ? 10.024 -20.224 -9.429 1.00 71.06 90 GLU A N 1
ATOM 648 C CA . GLU A 1 90 ? 8.607 -20.563 -9.560 1.00 71.06 90 GLU A CA 1
ATOM 649 C C . GLU A 1 90 ? 7.916 -19.827 -10.716 1.00 71.06 90 GLU A C 1
ATOM 651 O O . GLU A 1 90 ? 8.068 -18.619 -10.907 1.00 71.06 90 GLU A O 1
ATOM 656 N N . ASN A 1 91 ? 7.063 -20.555 -11.440 1.00 63.03 91 ASN A N 1
ATOM 657 C CA . ASN A 1 91 ? 6.189 -19.999 -12.470 1.00 63.03 91 ASN A CA 1
ATOM 658 C C . ASN A 1 91 ? 4.946 -19.388 -11.818 1.00 63.03 91 ASN A C 1
ATOM 660 O O . ASN A 1 91 ? 3.944 -20.068 -11.593 1.00 63.03 91 ASN A O 1
ATOM 664 N N . ARG A 1 92 ? 5.034 -18.105 -11.466 1.00 61.81 92 ARG A N 1
ATOM 665 C CA . ARG A 1 92 ? 3.912 -17.318 -10.942 1.00 61.81 92 ARG A CA 1
ATOM 666 C C . ARG A 1 92 ? 3.470 -16.285 -11.966 1.00 61.81 92 ARG A C 1
ATOM 668 O O . ARG A 1 92 ? 4.292 -15.781 -12.723 1.00 61.81 92 ARG A O 1
ATOM 675 N N . PHE A 1 93 ? 2.183 -15.939 -11.935 1.00 53.53 93 PHE A N 1
ATOM 676 C CA . PHE A 1 93 ? 1.652 -14.807 -12.689 1.00 53.53 93 PHE A CA 1
ATOM 6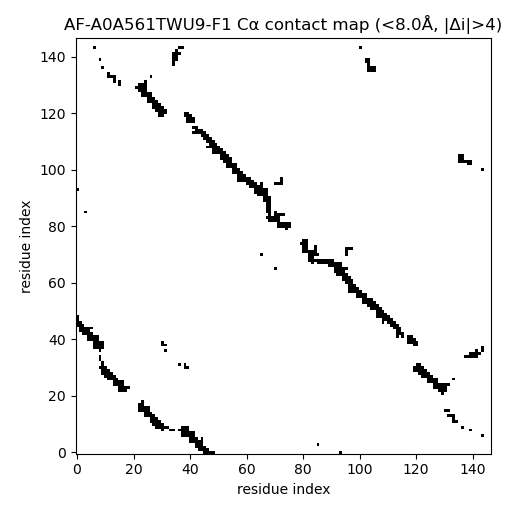77 C C . PHE A 1 93 ? 2.394 -13.528 -12.278 1.00 53.53 93 PHE A C 1
ATOM 679 O O . PHE A 1 93 ? 2.280 -13.078 -11.134 1.00 53.53 93 PHE A O 1
ATOM 686 N N . GLY A 1 94 ? 3.176 -12.976 -13.202 1.00 60.59 94 GLY A N 1
ATOM 687 C CA . GLY A 1 94 ? 3.935 -11.745 -13.024 1.00 60.59 94 GLY A CA 1
ATOM 688 C C . GLY A 1 94 ? 3.489 -10.654 -13.992 1.00 60.59 94 GLY A C 1
ATOM 689 O O . GLY A 1 94 ? 2.971 -10.931 -15.076 1.00 60.59 94 GLY A O 1
ATOM 690 N N . ILE A 1 95 ? 3.701 -9.406 -13.582 1.00 63.59 95 ILE A N 1
ATOM 691 C CA . ILE A 1 95 ? 3.596 -8.222 -14.436 1.00 63.59 95 ILE A CA 1
ATOM 692 C C . ILE A 1 95 ? 5.021 -7.731 -14.657 1.00 63.59 95 ILE A C 1
ATOM 694 O O . ILE A 1 95 ? 5.730 -7.444 -13.691 1.00 63.59 95 ILE A O 1
ATOM 698 N N . GLN A 1 96 ? 5.436 -7.647 -15.915 1.00 65.19 96 GLN A N 1
ATOM 699 C CA . GLN A 1 96 ? 6.705 -7.062 -16.314 1.00 65.19 96 GLN A CA 1
ATOM 700 C C . GLN A 1 96 ? 6.429 -5.715 -16.991 1.00 65.19 96 GLN A C 1
ATOM 702 O O . GLN A 1 96 ? 5.727 -5.669 -17.994 1.00 65.19 96 GLN A O 1
ATOM 707 N N . ALA A 1 97 ? 6.985 -4.626 -16.457 1.00 60.78 97 ALA A N 1
ATOM 708 C CA . ALA A 1 97 ? 6.911 -3.297 -17.062 1.00 60.78 97 ALA A CA 1
ATOM 709 C C . ALA A 1 97 ? 8.225 -2.536 -16.844 1.00 60.78 97 ALA A C 1
ATOM 711 O O . ALA A 1 97 ? 8.904 -2.747 -15.836 1.00 60.78 97 ALA A O 1
ATOM 712 N N . GLY A 1 98 ? 8.579 -1.645 -17.777 1.00 59.16 98 GLY A N 1
ATOM 713 C CA . GLY A 1 98 ? 9.701 -0.714 -17.592 1.00 59.16 98 GLY A CA 1
ATOM 714 C C . GLY A 1 98 ? 9.416 0.315 -16.493 1.00 59.16 98 GLY A C 1
ATOM 715 O O . GLY A 1 98 ? 10.318 0.716 -15.762 1.00 59.16 98 GLY A O 1
ATOM 716 N N . TYR A 1 99 ? 8.142 0.679 -16.344 1.00 67.44 99 TYR A N 1
ATOM 717 C CA . TYR A 1 99 ? 7.611 1.489 -15.260 1.00 67.44 99 TYR A CA 1
ATOM 718 C C . TYR A 1 99 ? 6.199 1.011 -14.907 1.00 67.44 99 TYR A C 1
ATOM 720 O O . TYR A 1 99 ? 5.370 0.792 -15.792 1.00 67.44 99 TYR A O 1
ATOM 728 N N . ALA A 1 100 ? 5.917 0.868 -13.614 1.00 64.06 100 ALA A N 1
ATOM 729 C CA . ALA A 1 100 ? 4.576 0.613 -13.105 1.00 64.06 100 ALA A CA 1
ATOM 730 C C . ALA A 1 100 ? 4.333 1.484 -11.872 1.00 64.06 100 ALA A C 1
ATOM 732 O O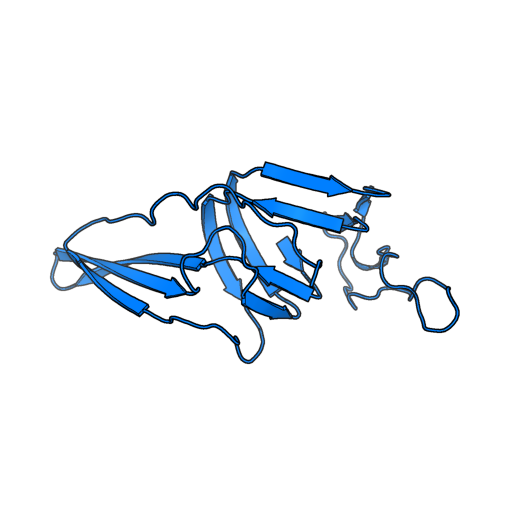 . ALA A 1 100 ? 5.118 1.468 -10.922 1.00 64.06 100 ALA A O 1
ATOM 733 N N . LYS A 1 101 ? 3.229 2.222 -11.883 1.00 72.62 101 LYS A N 1
ATOM 734 C CA . LYS A 1 101 ? 2.726 3.012 -10.767 1.00 72.62 101 LYS A CA 1
ATOM 735 C C . LYS A 1 101 ? 1.374 2.449 -10.378 1.00 72.62 101 LYS A C 1
ATOM 737 O O . LYS A 1 101 ? 0.429 2.463 -11.159 1.00 72.62 101 LYS A O 1
ATOM 742 N N . PHE A 1 102 ? 1.305 1.932 -9.160 1.00 74.81 102 PHE A N 1
ATOM 743 C CA . PHE A 1 102 ? 0.058 1.476 -8.574 1.00 74.81 102 PHE A CA 1
ATOM 744 C C . PHE A 1 102 ? -0.364 2.496 -7.525 1.00 74.81 102 PHE A C 1
ATOM 746 O O . PHE A 1 102 ? 0.296 2.627 -6.494 1.00 74.81 102 PHE A O 1
ATOM 753 N N . ASP A 1 103 ? -1.411 3.261 -7.817 1.00 78.19 103 ASP A N 1
ATOM 754 C CA . ASP A 1 103 ? -1.884 4.327 -6.948 1.00 78.19 103 ASP A CA 1
ATOM 755 C C . ASP A 1 103 ? -3.336 4.145 -6.516 1.00 78.19 103 ASP A C 1
ATOM 757 O O . ASP A 1 103 ? -4.057 3.243 -6.956 1.00 78.19 103 ASP A O 1
ATOM 761 N N . GLN A 1 104 ? -3.713 4.964 -5.535 1.00 80.50 104 GLN A N 1
ATOM 762 C CA . GLN A 1 104 ? -5.009 4.902 -4.871 1.00 80.50 104 GLN A CA 1
ATOM 763 C C . GLN A 1 104 ? -5.348 3.496 -4.343 1.00 80.50 104 GLN A C 1
ATOM 765 O O . GLN A 1 104 ? -6.503 3.066 -4.323 1.00 80.50 104 GLN A O 1
ATOM 770 N N . VAL A 1 105 ? -4.315 2.765 -3.917 1.00 80.88 105 VAL A N 1
ATOM 771 C CA . VAL A 1 105 ? -4.416 1.349 -3.579 1.00 80.88 105 VAL A CA 1
ATOM 772 C C . VAL A 1 105 ? -5.102 1.174 -2.233 1.00 80.88 105 VAL A C 1
ATOM 774 O O . VAL A 1 105 ? -4.592 1.585 -1.194 1.00 80.88 105 VAL A O 1
ATOM 777 N N . THR A 1 106 ? -6.236 0.486 -2.245 1.00 84.12 106 THR A N 1
ATOM 778 C CA . THR A 1 106 ? -6.869 -0.073 -1.050 1.00 84.12 106 THR A CA 1
ATOM 779 C C . THR A 1 106 ? -6.833 -1.588 -1.159 1.00 84.12 106 THR A C 1
ATOM 781 O O . THR A 1 106 ? -7.328 -2.156 -2.134 1.00 84.12 106 THR A O 1
ATOM 784 N N . ALA A 1 107 ? -6.251 -2.259 -0.167 1.00 81.25 107 ALA A N 1
ATOM 785 C CA . ALA A 1 107 ? -6.076 -3.704 -0.200 1.00 81.25 107 ALA A CA 1
ATOM 786 C C . ALA A 1 107 ? -6.382 -4.370 1.144 1.00 81.25 107 ALA A C 1
ATOM 788 O O . ALA A 1 107 ? -6.187 -3.784 2.206 1.00 81.25 107 ALA A O 1
ATOM 789 N N . THR A 1 108 ? -6.840 -5.620 1.073 1.00 83.88 108 THR A N 1
ATOM 790 C CA . THR A 1 108 ? -6.840 -6.562 2.195 1.00 83.88 108 THR A CA 1
ATOM 791 C C . THR A 1 108 ? -5.696 -7.536 1.971 1.00 83.88 108 THR A C 1
ATOM 793 O O . THR A 1 108 ? -5.645 -8.192 0.927 1.00 83.88 108 THR A O 1
ATOM 796 N N . VAL A 1 109 ? -4.780 -7.621 2.930 1.00 76.19 109 VAL A N 1
ATOM 797 C CA . VAL A 1 109 ? -3.568 -8.443 2.832 1.00 76.19 109 VAL A CA 1
ATOM 798 C C . VAL A 1 109 ? -3.611 -9.528 3.900 1.00 76.19 109 VAL A C 1
ATOM 800 O O . VAL A 1 109 ? -4.035 -9.252 5.023 1.00 76.19 109 VAL A O 1
ATOM 803 N N . ASP A 1 110 ? -3.223 -10.751 3.546 1.00 75.94 110 ASP A N 1
ATOM 804 C CA . ASP A 1 110 ? -3.038 -11.830 4.523 1.00 75.94 110 ASP A CA 1
ATOM 805 C C . ASP A 1 110 ? -1.627 -11.727 5.145 1.00 75.94 110 ASP A C 1
ATOM 807 O O . ASP A 1 110 ? -1.468 -11.958 6.344 1.00 75.94 110 ASP A O 1
ATOM 811 N N . ASP A 1 111 ? -0.626 -11.294 4.364 1.00 70.00 111 ASP A N 1
ATOM 812 C CA . ASP A 1 111 ? 0.745 -11.049 4.824 1.00 70.00 111 ASP A CA 1
ATOM 813 C C . ASP A 1 111 ? 1.415 -9.884 4.065 1.00 70.00 111 ASP A C 1
ATOM 815 O O . ASP A 1 111 ? 1.232 -9.704 2.857 1.00 70.00 111 ASP A O 1
ATOM 819 N N . LEU A 1 112 ? 2.207 -9.082 4.781 1.00 67.50 112 LEU A N 1
ATOM 820 C CA . LEU A 1 112 ? 3.016 -7.996 4.224 1.00 67.50 112 LEU A CA 1
ATOM 821 C C . LEU A 1 112 ? 4.452 -8.151 4.715 1.00 67.50 112 LEU A C 1
ATOM 823 O O . LEU A 1 112 ? 4.758 -7.870 5.874 1.00 67.50 112 LEU A O 1
ATOM 827 N N . GLN A 1 113 ? 5.345 -8.525 3.803 1.00 65.56 113 GLN A N 1
ATOM 828 C CA . GLN A 1 113 ? 6.768 -8.631 4.085 1.00 65.56 113 GLN A CA 1
ATOM 829 C C . GLN A 1 113 ? 7.521 -7.514 3.376 1.00 65.56 113 GLN A C 1
ATOM 831 O O . GLN A 1 113 ? 7.603 -7.466 2.146 1.00 65.56 113 GLN A O 1
ATOM 836 N N . VAL A 1 114 ? 8.125 -6.640 4.177 1.00 60.94 114 VAL A N 1
ATOM 837 C CA . VAL A 1 114 ? 9.112 -5.665 3.713 1.00 60.94 114 VAL A CA 1
ATOM 838 C C . VAL A 1 114 ? 10.468 -6.078 4.293 1.00 60.94 114 VAL A C 1
ATOM 840 O O . VAL A 1 114 ? 10.816 -5.660 5.399 1.00 60.94 114 VAL A O 1
ATOM 843 N N . PRO A 1 115 ? 11.212 -6.978 3.627 1.00 51.72 115 PRO A N 1
ATOM 844 C CA . PRO A 1 115 ? 12.490 -7.457 4.134 1.00 51.72 115 PRO A CA 1
ATOM 845 C C . PRO A 1 115 ? 13.548 -6.347 4.049 1.00 51.72 115 PRO A C 1
ATOM 847 O O . PRO A 1 115 ? 14.017 -5.990 2.972 1.00 51.72 115 PRO A O 1
ATOM 850 N N . GLY A 1 116 ? 13.933 -5.802 5.204 1.00 55.53 116 GLY A N 1
ATOM 851 C CA . GLY A 1 116 ? 14.974 -4.779 5.323 1.00 55.53 116 GLY A CA 1
ATOM 852 C C . GLY A 1 116 ? 14.632 -3.690 6.339 1.00 55.53 116 GLY A C 1
ATOM 853 O O . GLY A 1 116 ? 13.581 -3.710 6.975 1.00 55.53 116 GLY A O 1
ATOM 854 N N . LEU A 1 117 ? 15.536 -2.722 6.502 1.00 56.53 117 LEU A N 1
ATOM 855 C CA . LEU A 1 117 ? 15.240 -1.496 7.243 1.00 56.53 117 LEU A CA 1
ATOM 856 C C . LEU A 1 117 ? 14.327 -0.610 6.392 1.00 56.53 117 LEU A C 1
ATOM 858 O O . LEU A 1 117 ? 14.751 -0.060 5.376 1.00 56.53 117 LEU A O 1
ATOM 862 N N . LEU A 1 118 ? 13.078 -0.463 6.825 1.00 65.12 118 LEU A N 1
ATOM 863 C CA . LEU A 1 118 ? 12.141 0.490 6.249 1.00 65.12 118 LEU A CA 1
ATOM 864 C C . LEU A 1 118 ? 12.613 1.911 6.574 1.00 65.12 118 LEU A C 1
ATOM 866 O O . LEU A 1 118 ? 12.574 2.334 7.730 1.00 65.12 118 LEU A O 1
ATOM 870 N N . THR A 1 119 ? 13.066 2.646 5.562 1.00 70.25 119 THR A N 1
ATOM 871 C CA . THR A 1 119 ? 13.376 4.071 5.719 1.00 70.25 119 THR A CA 1
ATOM 872 C C . THR A 1 119 ? 12.119 4.856 5.395 1.00 70.25 119 THR A C 1
ATOM 874 O O . THR A 1 119 ? 11.663 4.854 4.256 1.00 70.25 119 THR A O 1
ATOM 877 N N . THR A 1 120 ? 11.538 5.483 6.413 1.00 74.56 120 THR A N 1
ATOM 878 C CA . THR A 1 120 ? 10.301 6.251 6.281 1.00 74.56 120 THR A CA 1
ATOM 879 C C . THR A 1 120 ? 10.322 7.443 7.231 1.00 74.56 120 THR A C 1
ATOM 881 O O . THR A 1 120 ? 10.679 7.283 8.404 1.00 74.56 120 THR A O 1
ATOM 884 N N . PRO A 1 121 ? 9.913 8.638 6.780 1.00 78.38 121 PRO A N 1
ATOM 885 C CA . PRO A 1 121 ? 9.525 9.697 7.695 1.00 78.38 121 PRO A CA 1
ATOM 886 C C . PRO A 1 121 ? 8.181 9.355 8.363 1.00 78.38 121 PRO A C 1
ATOM 888 O O . PRO A 1 121 ? 7.420 8.511 7.883 1.00 78.38 121 PRO A O 1
ATOM 891 N N . GLY A 1 122 ? 7.897 10.016 9.486 1.00 84.00 122 GLY A N 1
ATOM 892 C CA . GLY A 1 122 ? 6.524 10.153 9.983 1.00 84.00 122 GLY A CA 1
ATOM 893 C C . GLY A 1 122 ? 5.823 8.886 10.490 1.00 84.00 122 GLY A C 1
ATOM 894 O O . GLY A 1 122 ? 4.601 8.816 10.404 1.00 84.00 122 GLY A O 1
ATOM 895 N N . LEU A 1 123 ? 6.541 7.900 11.051 1.00 88.38 123 LEU A N 1
ATOM 896 C CA . LEU A 1 123 ? 5.896 6.753 11.709 1.00 88.38 123 LEU A CA 1
ATOM 897 C C . LEU A 1 123 ? 4.988 7.225 12.855 1.00 88.38 123 LEU A C 1
ATOM 899 O O . LEU A 1 123 ? 5.465 7.743 13.866 1.00 88.38 123 LEU A O 1
ATOM 903 N N . THR A 1 124 ? 3.691 6.961 12.723 1.00 90.81 124 THR A N 1
ATOM 904 C CA . THR A 1 124 ? 2.694 7.199 13.768 1.00 90.81 124 THR A CA 1
ATOM 905 C C . THR A 1 124 ? 1.936 5.915 14.070 1.00 90.81 124 THR A C 1
ATOM 907 O O . THR A 1 124 ? 1.436 5.242 13.168 1.00 90.81 124 THR A O 1
ATOM 910 N N . ILE A 1 125 ? 1.827 5.591 15.358 1.00 91.44 125 ILE A N 1
ATOM 911 C CA . ILE A 1 125 ? 1.075 4.444 15.868 1.00 91.44 125 ILE A CA 1
ATOM 912 C C . ILE A 1 125 ? -0.042 4.986 16.754 1.00 91.44 125 ILE A C 1
ATOM 914 O O . ILE A 1 125 ? 0.208 5.759 17.677 1.00 91.44 125 ILE A O 1
ATOM 918 N N . SER A 1 126 ? -1.277 4.587 16.472 1.00 94.00 126 SER A N 1
ATOM 919 C CA . SER A 1 126 ? -2.471 5.058 17.172 1.00 94.00 126 SER A CA 1
ATOM 920 C C . SER A 1 126 ? -3.433 3.909 17.452 1.00 94.00 126 SER A C 1
ATOM 922 O O . SER A 1 126 ? -3.434 2.895 16.756 1.00 94.00 126 SER A O 1
ATOM 924 N N . VAL A 1 127 ? -4.241 4.055 18.501 1.00 93.44 127 VAL A N 1
ATOM 925 C CA . VAL A 1 127 ? -5.258 3.072 18.879 1.00 93.44 127 VAL A CA 1
ATOM 926 C C . VAL A 1 127 ? -6.606 3.768 18.917 1.00 93.44 127 VAL A C 1
ATOM 928 O O . VAL A 1 127 ? -6.784 4.753 19.634 1.00 93.44 127 VAL A O 1
ATOM 931 N N . HIS A 1 128 ? -7.560 3.234 18.163 1.00 94.31 128 HIS A N 1
ATOM 932 C CA . HIS A 1 128 ? -8.924 3.739 18.097 1.00 94.31 128 HIS A CA 1
ATOM 933 C C . HIS A 1 128 ? -9.906 2.720 18.684 1.00 94.31 128 HIS A C 1
ATOM 935 O O . HIS A 1 128 ? -9.752 1.518 18.455 1.00 94.31 128 HIS A O 1
ATOM 941 N N . PRO A 1 129 ? -10.926 3.160 19.439 1.00 94.56 129 PRO A N 1
ATOM 942 C CA . PRO A 1 129 ? -11.998 2.274 19.865 1.00 94.56 129 PRO A CA 1
ATOM 943 C C . PRO A 1 129 ? -12.866 1.858 18.669 1.00 94.56 129 PRO A C 1
ATOM 945 O O . PRO A 1 129 ? -13.189 2.674 17.806 1.00 94.56 129 PRO A O 1
ATOM 948 N N . GLY A 1 130 ? -13.281 0.592 18.651 1.00 93.56 130 GLY A N 1
ATOM 949 C CA . GLY A 1 130 ? -14.138 0.022 17.617 1.00 93.56 130 GLY A CA 1
ATOM 950 C C . GLY A 1 130 ? -13.403 -0.369 16.335 1.00 93.56 130 GLY A C 1
ATOM 951 O O . GLY A 1 130 ? -12.192 -0.594 16.317 1.00 93.56 130 GLY A O 1
ATOM 952 N N . THR A 1 131 ? -14.188 -0.483 15.267 1.00 93.44 131 THR A N 1
ATOM 953 C CA . THR A 1 131 ? -13.764 -0.888 13.924 1.00 93.44 131 THR A CA 1
ATOM 954 C C . THR A 1 131 ? -13.523 0.362 13.084 1.00 93.44 131 THR A C 1
ATOM 956 O O . THR A 1 131 ? -14.474 0.985 12.616 1.00 93.44 131 THR A O 1
ATOM 959 N N . VAL A 1 132 ? -12.258 0.737 12.901 1.00 93.94 132 VAL A N 1
ATOM 960 C CA . VAL A 1 132 ? -11.852 1.873 12.063 1.00 93.94 132 VAL A CA 1
ATOM 961 C C . VAL A 1 132 ? -11.056 1.344 10.873 1.00 93.94 132 VAL A C 1
ATOM 963 O O . VAL A 1 132 ? -10.261 0.417 11.008 1.00 93.94 132 VAL A O 1
ATOM 966 N N . SER A 1 133 ? -11.294 1.902 9.691 1.00 90.94 133 SER A N 1
ATOM 967 C CA . SER A 1 133 ? -10.529 1.602 8.481 1.00 90.94 133 SER A CA 1
ATOM 968 C C . SER A 1 133 ? -9.561 2.735 8.168 1.00 90.94 133 SER A C 1
ATOM 970 O O . SER A 1 133 ? -9.824 3.891 8.501 1.00 90.94 133 SER A O 1
ATOM 972 N N . CYS A 1 134 ? -8.477 2.414 7.464 1.00 89.44 134 CYS A N 1
ATOM 973 C CA . CYS A 1 134 ? -7.636 3.439 6.863 1.00 89.44 134 CYS A CA 1
ATOM 974 C C . CYS A 1 134 ? -8.460 4.336 5.928 1.00 89.44 134 CYS A C 1
ATOM 976 O O . CYS A 1 134 ? -9.327 3.826 5.207 1.00 89.44 134 CYS A O 1
ATOM 978 N N . PRO A 1 135 ? -8.215 5.657 5.929 1.00 88.38 135 PRO A N 1
ATOM 979 C CA . PRO A 1 135 ? -8.800 6.527 4.925 1.00 88.38 135 PRO A CA 1
ATOM 980 C C . PRO A 1 135 ? -8.273 6.133 3.535 1.00 88.38 135 PRO A C 1
ATOM 982 O O . PRO A 1 135 ? -7.136 5.661 3.431 1.00 88.38 135 PRO A O 1
ATOM 985 N N . PRO A 1 136 ? -9.062 6.336 2.466 1.00 84.06 136 PRO A N 1
ATOM 986 C CA . PRO A 1 136 ? -8.565 6.158 1.112 1.00 84.06 136 PRO A CA 1
ATOM 987 C C . PRO A 1 136 ? -7.330 7.038 0.880 1.00 84.06 136 PRO A C 1
ATOM 989 O O . PRO A 1 136 ? -7.353 8.216 1.259 1.00 84.06 136 PRO A O 1
ATOM 992 N N . PRO A 1 137 ? -6.262 6.503 0.269 1.00 81.94 137 PRO A N 1
ATOM 993 C CA . PRO A 1 137 ? -5.098 7.305 -0.074 1.00 81.94 137 PRO A CA 1
ATOM 994 C C . PRO A 1 137 ? -5.478 8.433 -1.050 1.00 81.94 137 PRO A C 1
ATOM 996 O O . PRO A 1 137 ? -6.307 8.226 -1.947 1.00 81.94 137 PRO A O 1
ATOM 999 N N . PRO A 1 138 ? -4.893 9.635 -0.897 1.00 83.62 138 PRO A N 1
ATOM 1000 C CA . PRO A 1 138 ? -5.108 10.724 -1.839 1.00 83.62 138 PRO A CA 1
ATOM 1001 C C . PRO A 1 138 ? -4.570 10.356 -3.229 1.00 83.62 138 PRO A C 1
ATOM 1003 O O . PRO A 1 138 ? -3.676 9.521 -3.368 1.00 83.62 138 PRO A O 1
ATOM 1006 N N . ALA A 1 139 ? -5.109 10.997 -4.270 1.00 81.38 139 ALA A N 1
ATOM 1007 C CA . ALA A 1 139 ? -4.539 10.873 -5.608 1.00 81.38 139 ALA A CA 1
ATOM 1008 C C . ALA A 1 139 ? -3.111 11.451 -5.613 1.00 81.38 139 ALA A C 1
ATOM 1010 O O . ALA A 1 139 ? -2.923 12.568 -5.116 1.00 81.38 139 ALA A O 1
ATOM 1011 N N . PRO A 1 140 ? -2.117 10.737 -6.165 1.00 79.88 140 PRO A N 1
ATOM 1012 C CA . PRO A 1 140 ? -0.764 11.265 -6.265 1.00 79.88 140 PRO A CA 1
ATOM 1013 C C . PRO A 1 140 ? -0.730 12.461 -7.221 1.00 79.88 140 PRO A C 1
ATOM 1015 O O . PRO A 1 140 ? -1.381 12.459 -8.267 1.00 79.88 140 PRO A O 1
ATOM 1018 N N . THR A 1 141 ? 0.058 13.476 -6.879 1.00 84.12 141 THR A N 1
ATOM 1019 C CA . THR A 1 141 ? 0.270 14.673 -7.711 1.00 84.12 141 THR A CA 1
ATOM 1020 C C . THR A 1 141 ? 1.663 14.724 -8.342 1.00 84.12 141 THR A C 1
ATOM 1022 O O . THR A 1 141 ? 1.913 15.592 -9.177 1.00 84.12 141 THR A O 1
ATOM 1025 N N . GLY A 1 142 ? 2.555 13.795 -7.980 1.00 72.12 142 GLY A N 1
ATOM 1026 C CA . GLY A 1 142 ? 3.915 13.676 -8.513 1.00 72.12 142 GLY A CA 1
ATOM 1027 C C . GLY A 1 142 ? 4.194 12.323 -9.174 1.00 72.12 142 GLY A C 1
ATOM 1028 O O . GLY A 1 142 ? 3.515 11.327 -8.908 1.00 72.12 142 GLY A O 1
ATOM 1029 N N . THR A 1 143 ? 5.231 12.276 -10.013 1.00 70.94 143 THR A N 1
ATOM 1030 C CA . THR A 1 143 ? 5.692 11.050 -10.681 1.00 70.94 143 THR A CA 1
ATOM 1031 C C . THR A 1 143 ? 6.839 10.415 -9.884 1.00 70.94 143 THR A C 1
ATOM 1033 O O . THR A 1 143 ? 7.820 11.100 -9.595 1.00 70.94 143 THR A O 1
ATOM 1036 N N . PRO A 1 144 ? 6.769 9.119 -9.531 1.00 64.56 144 PRO A N 1
ATOM 1037 C CA . PRO A 1 144 ? 7.887 8.436 -8.892 1.00 64.56 144 PRO A CA 1
ATOM 1038 C C . PRO A 1 144 ? 9.107 8.428 -9.820 1.00 64.56 144 PRO A C 1
ATOM 1040 O O . PRO A 1 144 ? 9.003 8.022 -10.977 1.00 64.56 144 PRO A O 1
ATOM 1043 N N . GLY A 1 145 ? 10.264 8.859 -9.308 1.00 58.62 145 GLY A N 1
ATOM 1044 C CA . GLY A 1 145 ? 11.547 8.784 -10.017 1.00 58.62 145 GLY A CA 1
ATOM 1045 C C . GLY A 1 145 ? 12.003 10.047 -10.758 1.00 58.62 145 GLY A C 1
ATOM 1046 O O . GLY A 1 145 ? 13.083 10.021 -11.345 1.00 58.62 145 GLY A O 1
ATOM 1047 N N . THR A 1 146 ? 11.260 11.156 -10.716 1.00 44.22 146 THR A N 1
ATOM 1048 C CA . THR A 1 146 ? 11.822 12.475 -11.063 1.00 44.22 146 THR A CA 1
ATOM 1049 C C . THR A 1 146 ? 12.377 13.143 -9.801 1.00 44.22 146 THR A C 1
ATOM 1051 O O . THR A 1 146 ? 11.604 13.297 -8.853 1.00 44.22 146 THR A O 1
ATOM 1054 N N . PRO A 1 147 ? 13.680 13.489 -9.750 1.00 38.91 147 PRO A N 1
ATOM 1055 C CA . PRO A 1 147 ? 14.237 14.284 -8.657 1.00 38.91 147 PRO A CA 1
ATOM 1056 C C . PRO A 1 147 ? 13.633 15.691 -8.592 1.00 38.91 147 PRO A C 1
ATOM 1058 O O . PRO A 1 147 ? 13.163 16.189 -9.642 1.00 38.91 147 PRO A O 1
#

Solvent-accessible surface area (backbone atoms only — not comparable to full-atom values): 8829 Å² total; per-residue (Å²): 92,76,35,68,68,43,73,35,63,54,47,69,49,56,45,79,45,78,56,98,90,42,50,28,15,45,34,39,36,38,28,85,86,52,49,57,55,64,64,30,53,48,39,62,28,38,40,43,64,79,43,75,49,60,50,78,50,72,46,78,68,72,44,75,68,39,31,36,50,71,42,56,85,50,61,41,101,82,76,44,60,34,79,27,71,72,73,36,94,50,85,43,89,31,80,44,50,78,38,73,48,77,39,51,65,50,68,46,63,84,46,78,47,67,67,68,85,77,50,60,52,60,77,42,80,48,78,43,85,37,92,62,74,62,75,82,57,68,73,69,76,48,68,87,89,66,134